Protein AF-A0A803L7Z3-F1 (afdb_monomer_lite)

pLDDT: mean 76.23, std 10.17, range [39.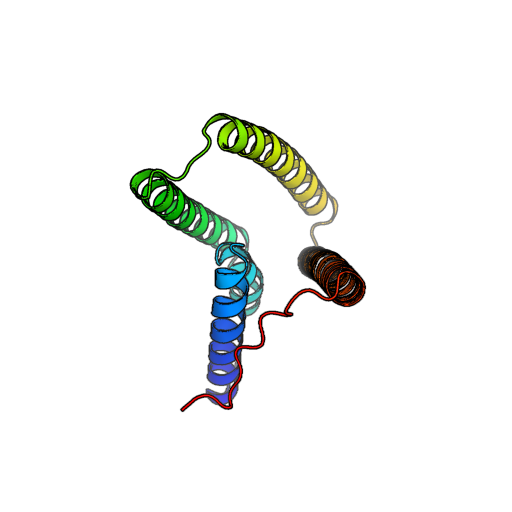69, 94.31]

Structure (mmCIF, N/CA/C/O backbone):
data_AF-A0A803L7Z3-F1
#
_entry.id   AF-A0A803L7Z3-F1
#
loop_
_atom_site.group_PDB
_atom_site.id
_atom_site.type_symbol
_atom_site.label_atom_id
_atom_site.label_alt_id
_atom_site.label_comp_id
_atom_site.label_asym_id
_atom_site.label_entity_id
_atom_site.label_seq_id
_atom_site.pdbx_PDB_ins_code
_atom_site.Cartn_x
_atom_site.Cartn_y
_atom_site.Cartn_z
_atom_site.occupancy
_atom_site.B_iso_or_equiv
_atom_site.auth_seq_id
_atom_site.auth_comp_id
_atom_site.auth_asym_id
_atom_site.auth_atom_id
_atom_site.pdbx_PDB_model_num
ATOM 1 N N . MET A 1 1 ? -9.439 4.388 32.025 1.00 39.69 1 MET A N 1
ATOM 2 C CA . MET A 1 1 ? -8.019 4.753 32.207 1.00 39.69 1 MET A CA 1
ATOM 3 C C . MET A 1 1 ? -7.182 3.510 31.946 1.00 39.69 1 MET A C 1
ATOM 5 O O . MET A 1 1 ? -6.992 2.694 32.837 1.00 39.69 1 MET A O 1
ATOM 9 N N . THR A 1 2 ? -6.827 3.278 30.685 1.00 46.81 2 THR A N 1
ATOM 10 C CA . THR A 1 2 ? -6.178 2.048 30.215 1.00 46.81 2 THR A CA 1
ATOM 11 C C . THR A 1 2 ? -4.689 2.087 30.548 1.00 46.81 2 THR A C 1
ATOM 13 O O . THR A 1 2 ? -3.941 2.915 30.038 1.00 46.81 2 THR A O 1
ATOM 16 N N . ASN A 1 3 ? -4.275 1.198 31.449 1.00 50.94 3 ASN A N 1
ATOM 17 C CA . ASN A 1 3 ? -2.902 1.021 31.911 1.00 50.94 3 ASN A CA 1
ATOM 18 C C . ASN A 1 3 ? -2.087 0.291 30.822 1.00 50.94 3 ASN A C 1
ATOM 20 O O . ASN A 1 3 ? -1.797 -0.900 30.934 1.00 50.94 3 ASN A O 1
ATOM 24 N N . PHE A 1 4 ? -1.786 0.969 29.711 1.00 60.12 4 PHE A N 1
ATOM 25 C CA . PHE A 1 4 ? -0.888 0.421 28.697 1.00 60.12 4 PHE A CA 1
ATOM 26 C C . PHE A 1 4 ? 0.525 0.375 29.282 1.00 60.12 4 PHE A C 1
ATOM 28 O O . PHE A 1 4 ? 1.206 1.395 29.390 1.00 60.12 4 PHE A O 1
ATOM 35 N N . LYS A 1 5 ? 0.971 -0.818 29.688 1.00 70.06 5 LYS A N 1
ATOM 36 C CA . LYS A 1 5 ? 2.372 -1.056 30.053 1.00 70.06 5 LYS A CA 1
ATOM 37 C C . LYS A 1 5 ? 3.250 -0.585 28.894 1.00 70.06 5 LYS A C 1
ATOM 39 O O . LYS A 1 5 ? 3.053 -1.026 27.765 1.00 70.06 5 LYS A O 1
ATOM 44 N N . VAL A 1 6 ? 4.242 0.258 29.183 1.00 75.31 6 VAL A N 1
ATOM 45 C CA . VAL A 1 6 ? 5.208 0.800 28.203 1.00 75.31 6 VAL A CA 1
ATOM 46 C C . VAL A 1 6 ? 5.803 -0.308 27.324 1.00 75.31 6 VAL A C 1
ATOM 48 O O . VAL A 1 6 ? 5.982 -0.127 26.126 1.00 75.31 6 VAL A O 1
ATOM 51 N N . HIS A 1 7 ? 6.000 -1.497 27.901 1.00 73.62 7 HIS A N 1
ATOM 52 C CA . HIS A 1 7 ? 6.434 -2.701 27.196 1.00 73.62 7 HIS A CA 1
ATOM 53 C C . HIS A 1 7 ? 5.519 -3.096 26.026 1.00 73.62 7 HIS A C 1
ATOM 55 O O . HIS A 1 7 ? 6.009 -3.455 24.965 1.00 73.62 7 HIS A O 1
ATOM 61 N N . GLN A 1 8 ? 4.196 -3.022 26.189 1.00 77.38 8 GLN A N 1
ATOM 62 C CA . GLN A 1 8 ? 3.239 -3.393 25.148 1.00 77.38 8 GLN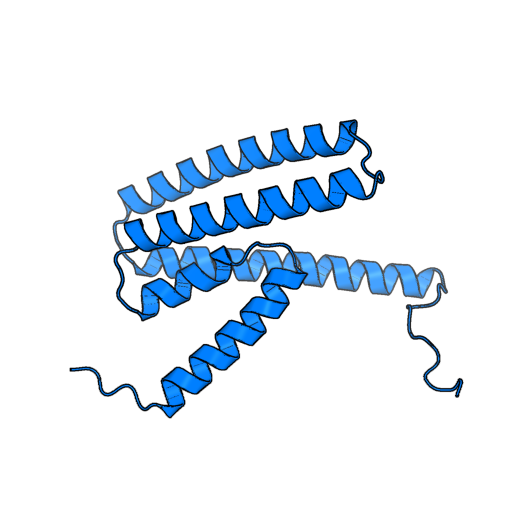 A CA 1
ATOM 63 C C . GLN A 1 8 ? 3.258 -2.372 24.005 1.00 77.38 8 GLN A C 1
ATOM 65 O O . GLN A 1 8 ? 3.321 -2.765 22.848 1.00 77.38 8 GLN A O 1
ATOM 70 N N . ILE A 1 9 ? 3.314 -1.074 24.319 1.00 80.38 9 ILE A N 1
ATOM 71 C CA . ILE A 1 9 ? 3.425 -0.003 23.314 1.00 80.38 9 ILE A CA 1
ATOM 72 C C . ILE A 1 9 ? 4.727 -0.147 22.515 1.00 80.38 9 ILE A C 1
ATOM 74 O O . ILE A 1 9 ? 4.729 -0.018 21.293 1.00 80.38 9 ILE A O 1
ATOM 78 N N . LEU A 1 10 ? 5.830 -0.458 23.200 1.00 80.62 10 LEU A N 1
ATOM 79 C CA . LEU A 1 10 ? 7.132 -0.650 22.570 1.00 80.62 10 LEU A CA 1
ATOM 80 C C . LEU A 1 10 ? 7.137 -1.881 21.651 1.00 80.62 10 LEU A C 1
ATOM 82 O O . LEU A 1 10 ? 7.630 -1.802 20.530 1.00 80.62 10 LEU A O 1
ATOM 86 N N . LEU A 1 11 ? 6.513 -2.983 22.075 1.00 80.56 11 LEU A N 1
ATOM 87 C CA . LEU A 1 11 ? 6.377 -4.198 21.266 1.00 80.56 11 LEU A CA 1
ATOM 88 C C . LEU A 1 11 ? 5.506 -3.955 20.022 1.00 80.56 11 LEU A C 1
ATOM 90 O O . LEU A 1 11 ? 5.897 -4.337 18.919 1.00 80.56 11 LEU A O 1
ATOM 94 N N . TYR A 1 12 ? 4.383 -3.245 20.172 1.00 78.19 12 TYR A N 1
ATOM 95 C CA . TYR A 1 12 ? 3.524 -2.850 19.050 1.00 78.19 12 TYR A CA 1
ATOM 96 C C . TYR A 1 12 ? 4.228 -1.898 18.079 1.00 78.19 12 TYR A C 1
ATOM 98 O O . TYR A 1 12 ? 4.120 -2.081 16.870 1.00 78.19 12 TYR A O 1
ATOM 106 N N . SER A 1 13 ? 4.992 -0.927 18.583 1.00 80.50 13 SER A N 1
ATOM 107 C CA . SER A 1 13 ? 5.767 -0.003 17.748 1.00 80.50 13 SER A CA 1
ATOM 108 C C . SER A 1 13 ? 6.818 -0.744 16.921 1.00 80.50 13 SER A C 1
ATOM 110 O O . SER A 1 13 ? 6.867 -0.589 15.703 1.00 80.50 13 SER A O 1
ATOM 112 N N . MET A 1 14 ? 7.598 -1.633 17.544 1.00 82.44 14 MET A N 1
ATOM 113 C CA . MET A 1 14 ? 8.604 -2.431 16.832 1.00 82.44 14 MET A CA 1
ATOM 114 C C . MET A 1 14 ? 7.963 -3.363 15.798 1.00 82.44 14 MET A C 1
ATOM 116 O O . MET A 1 14 ? 8.451 -3.463 14.673 1.00 82.44 14 MET A O 1
ATOM 120 N N . CYS A 1 15 ? 6.838 -3.997 16.138 1.00 77.69 15 CYS A N 1
ATOM 121 C CA . CYS A 1 15 ? 6.091 -4.832 15.200 1.00 77.69 15 CYS A CA 1
ATOM 122 C C . CYS A 1 15 ? 5.533 -4.004 14.027 1.00 77.69 15 CYS A C 1
ATOM 124 O O . CYS A 1 15 ? 5.664 -4.407 12.873 1.00 77.69 15 CYS A O 1
ATOM 126 N N . GLY A 1 16 ? 5.004 -2.809 14.303 1.00 76.69 16 GLY A N 1
ATOM 127 C CA . GLY A 1 16 ? 4.522 -1.861 13.300 1.00 76.69 16 GLY A CA 1
ATOM 128 C C . GLY A 1 16 ? 5.628 -1.330 12.386 1.00 76.69 16 GLY A C 1
ATOM 129 O O . GLY A 1 16 ? 5.400 -1.188 11.188 1.00 76.69 16 GLY A O 1
ATOM 130 N N . VAL A 1 17 ? 6.838 -1.100 12.907 1.00 79.44 17 VAL A N 1
ATOM 131 C CA . VAL A 1 17 ? 8.013 -0.697 12.113 1.00 79.44 17 VAL A CA 1
ATOM 132 C C . VAL A 1 17 ? 8.472 -1.830 11.199 1.00 79.44 17 VAL A C 1
ATOM 134 O O . VAL A 1 17 ? 8.723 -1.588 10.020 1.00 79.44 17 VAL A O 1
ATOM 137 N N . ILE A 1 18 ? 8.536 -3.067 11.701 1.00 80.19 18 ILE A N 1
ATOM 138 C CA . ILE A 1 18 ? 8.912 -4.236 10.890 1.00 80.19 18 ILE A CA 1
ATOM 139 C C . ILE A 1 18 ? 7.858 -4.484 9.808 1.00 80.19 18 ILE A C 1
ATOM 141 O O . ILE A 1 18 ? 8.201 -4.606 8.632 1.00 80.19 18 ILE A O 1
ATOM 145 N N . ALA A 1 19 ? 6.574 -4.477 10.174 1.00 74.75 19 ALA A N 1
ATOM 146 C CA . ALA A 1 19 ? 5.477 -4.550 9.214 1.00 74.75 19 ALA A CA 1
ATOM 147 C C . ALA A 1 19 ? 5.546 -3.391 8.203 1.00 74.75 19 ALA A C 1
ATOM 149 O O . ALA A 1 19 ? 5.322 -3.613 7.018 1.00 74.75 19 ALA A O 1
ATOM 150 N N . GLY A 1 20 ? 5.930 -2.192 8.658 1.00 73.56 20 GLY A N 1
ATOM 151 C CA . GLY A 1 20 ? 6.206 -0.972 7.885 1.00 73.56 20 GLY A CA 1
ATOM 152 C C . GLY A 1 20 ? 7.248 -1.160 6.813 1.00 73.56 20 GLY A C 1
ATOM 153 O O . GLY A 1 20 ? 6.981 -0.901 5.641 1.00 73.56 20 GLY A O 1
ATOM 154 N N . MET A 1 21 ? 8.417 -1.647 7.211 1.00 76.75 21 MET A N 1
ATOM 155 C CA . MET A 1 21 ? 9.496 -1.961 6.288 1.00 76.75 21 MET A CA 1
ATOM 156 C C . MET A 1 21 ? 9.057 -3.005 5.269 1.00 76.75 21 MET A C 1
ATOM 158 O O . MET A 1 21 ? 9.250 -2.795 4.076 1.00 76.75 21 MET A O 1
ATOM 162 N N . VAL A 1 22 ? 8.422 -4.095 5.709 1.00 75.81 22 VAL A N 1
ATOM 163 C CA . VAL A 1 22 ? 7.978 -5.163 4.803 1.00 75.81 22 VAL A CA 1
ATOM 164 C C . VAL A 1 22 ? 6.903 -4.650 3.838 1.00 75.81 22 VAL A C 1
ATOM 166 O O . VAL A 1 22 ? 7.026 -4.832 2.632 1.00 75.81 22 VAL A O 1
ATOM 169 N N . GLY A 1 23 ? 5.887 -3.938 4.328 1.00 70.00 23 GLY A N 1
ATOM 170 C CA . GLY A 1 23 ? 4.829 -3.349 3.501 1.00 70.00 23 GLY A CA 1
ATOM 171 C C . GLY A 1 23 ? 5.332 -2.253 2.555 1.00 70.00 23 GLY A C 1
ATOM 172 O O . GLY A 1 23 ? 4.833 -2.127 1.436 1.00 70.00 23 GLY A O 1
ATOM 173 N N . GLY A 1 24 ? 6.344 -1.490 2.975 1.00 68.38 24 GLY A N 1
ATOM 174 C CA . GLY A 1 24 ? 7.031 -0.491 2.157 1.00 68.38 24 GLY A CA 1
ATOM 175 C C . GLY A 1 24 ? 7.870 -1.119 1.044 1.00 68.38 24 GLY A C 1
ATOM 176 O O . GLY A 1 24 ? 7.792 -0.665 -0.095 1.00 68.38 24 GLY A O 1
ATOM 177 N N . LEU A 1 25 ? 8.596 -2.203 1.337 1.00 69.25 25 LEU A N 1
ATOM 178 C CA . LEU A 1 25 ? 9.328 -2.993 0.337 1.00 69.25 25 LEU A CA 1
ATOM 179 C C . LEU A 1 25 ? 8.387 -3.629 -0.692 1.00 69.25 25 LEU A C 1
ATOM 181 O O . LEU A 1 25 ? 8.715 -3.683 -1.874 1.00 69.25 25 LEU A O 1
ATOM 185 N N . LEU A 1 26 ? 7.199 -4.057 -0.257 1.00 67.81 26 LEU A N 1
ATOM 186 C CA . LEU A 1 26 ? 6.141 -4.561 -1.138 1.00 67.81 26 LEU A CA 1
ATOM 187 C C . LEU A 1 26 ? 5.460 -3.452 -1.965 1.00 67.81 26 LEU A C 1
ATOM 189 O O . LEU A 1 26 ? 4.617 -3.755 -2.805 1.00 67.81 26 LEU A O 1
ATOM 193 N N . GLY A 1 27 ? 5.798 -2.177 -1.740 1.00 63.03 27 GLY A N 1
ATOM 194 C CA . GLY A 1 27 ? 5.254 -1.046 -2.494 1.00 63.03 27 GLY A CA 1
ATOM 195 C C . GLY A 1 27 ? 3.784 -0.743 -2.196 1.00 63.03 27 GLY A C 1
ATOM 196 O O . GLY A 1 27 ? 3.145 -0.026 -2.961 1.00 63.03 27 GLY A O 1
ATOM 197 N N . LEU A 1 28 ? 3.232 -1.262 -1.093 1.00 66.81 28 LEU A N 1
ATOM 198 C CA . LEU A 1 28 ? 1.808 -1.120 -0.772 1.00 66.81 28 LEU A CA 1
ATOM 199 C C . LEU A 1 28 ? 1.434 0.296 -0.307 1.00 66.81 28 LEU A C 1
ATOM 201 O O . LEU A 1 28 ? 0.253 0.624 -0.296 1.00 66.81 28 LEU A O 1
ATOM 205 N N . GLY A 1 29 ? 2.420 1.129 0.062 1.00 61.41 29 GLY A N 1
ATOM 206 C CA . GLY A 1 29 ? 2.213 2.433 0.699 1.00 61.41 29 GLY A CA 1
ATOM 207 C C . GLY A 1 29 ? 1.642 2.249 2.110 1.00 61.41 29 GLY A C 1
ATOM 208 O O . GLY A 1 29 ? 0.657 1.548 2.302 1.00 61.41 29 GLY A O 1
ATOM 209 N N . GLY A 1 30 ? 2.252 2.847 3.137 1.00 60.03 30 GLY A N 1
ATOM 210 C CA . GLY A 1 30 ? 2.022 2.525 4.563 1.00 60.03 30 GLY A CA 1
ATOM 211 C C . GLY A 1 30 ? 0.580 2.597 5.118 1.00 60.03 30 GLY A C 1
ATOM 212 O O . GLY A 1 30 ? 0.370 2.331 6.301 1.00 60.03 30 GLY A O 1
ATOM 213 N N . GLY A 1 31 ? -0.430 2.908 4.300 1.00 65.00 31 GLY A N 1
ATOM 214 C CA . GLY A 1 31 ? -1.848 2.906 4.660 1.00 65.00 31 GLY A CA 1
ATOM 215 C C . GLY A 1 31 ? -2.384 1.550 5.132 1.00 65.00 31 GLY A C 1
ATOM 216 O O . GLY A 1 31 ? -3.256 1.523 5.999 1.00 65.00 31 GLY A O 1
ATOM 217 N N . PHE A 1 32 ? -1.820 0.436 4.653 1.00 65.00 32 PHE A N 1
ATOM 218 C CA . PHE A 1 32 ? -2.184 -0.906 5.124 1.00 65.00 32 PHE A CA 1
ATOM 219 C C . PHE A 1 32 ? -1.905 -1.109 6.631 1.00 65.00 32 PHE A C 1
ATOM 221 O O . PHE A 1 32 ? -2.644 -1.816 7.310 1.00 65.00 32 PHE A O 1
ATOM 228 N N . ILE A 1 33 ? -0.889 -0.435 7.178 1.00 70.25 33 ILE A N 1
ATOM 229 C CA . ILE A 1 33 ? -0.471 -0.567 8.587 1.00 70.25 33 ILE A CA 1
ATOM 230 C C . ILE A 1 33 ? -1.136 0.487 9.463 1.00 70.25 33 ILE A C 1
ATOM 232 O O . ILE A 1 33 ? -1.508 0.211 10.600 1.00 70.25 33 ILE A O 1
ATOM 236 N N . MET A 1 34 ? -1.347 1.685 8.918 1.00 68.94 34 MET A N 1
ATOM 237 C CA . MET A 1 34 ? -2.053 2.757 9.621 1.00 68.94 34 MET A CA 1
ATOM 238 C C . MET A 1 34 ? -3.508 2.379 9.939 1.00 68.94 34 MET A C 1
ATOM 240 O O . MET A 1 34 ? -4.035 2.814 10.958 1.00 68.94 34 MET A O 1
ATOM 244 N N . GLY A 1 35 ? -4.149 1.539 9.117 1.00 70.44 35 GLY A N 1
ATOM 245 C CA . GLY A 1 35 ? -5.513 1.042 9.344 1.00 70.44 35 GLY A CA 1
ATOM 246 C C . GLY A 1 35 ? -5.724 0.366 10.711 1.00 70.44 35 GLY A C 1
ATOM 247 O O . GLY A 1 35 ? -6.497 0.889 11.518 1.00 70.44 35 GLY A O 1
ATOM 248 N N . PRO A 1 36 ? -5.063 -0.772 11.002 1.00 68.06 36 PRO 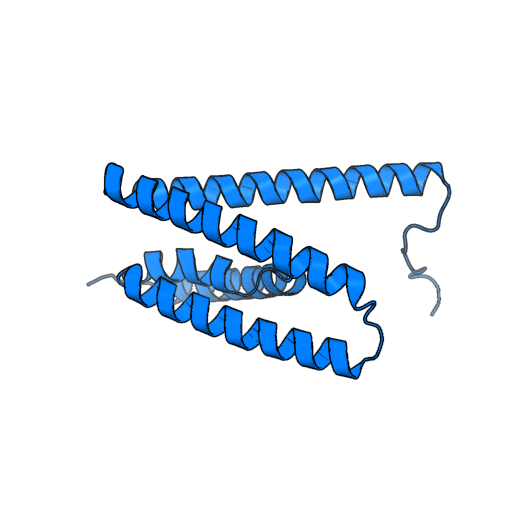A N 1
ATOM 249 C CA . PRO A 1 36 ? -5.178 -1.442 12.298 1.00 68.06 36 PRO A CA 1
ATOM 250 C C . PRO A 1 36 ? -4.637 -0.584 13.450 1.00 68.06 36 PRO A C 1
ATOM 252 O O . PRO A 1 36 ? -5.272 -0.530 14.501 1.00 68.06 36 PRO A O 1
ATOM 255 N N . LEU A 1 37 ? -3.547 0.164 13.233 1.00 70.19 37 LEU A N 1
ATOM 256 C CA . LEU A 1 37 ? -2.946 1.024 14.258 1.00 70.19 37 LEU A CA 1
ATOM 257 C C . LEU A 1 37 ? -3.927 2.098 14.764 1.00 70.19 37 LEU A C 1
ATOM 259 O O . LEU A 1 37 ? -4.047 2.328 15.966 1.00 70.19 37 LEU A O 1
ATOM 263 N N . PHE A 1 38 ? -4.671 2.742 13.859 1.00 67.88 38 PHE A N 1
ATOM 264 C CA . PHE A 1 38 ? -5.668 3.746 14.240 1.00 67.88 38 PHE A CA 1
ATOM 265 C C . PHE A 1 38 ? -6.905 3.149 14.922 1.00 67.88 38 PHE A C 1
ATOM 267 O O . PHE A 1 38 ? -7.482 3.797 15.799 1.00 67.88 38 PHE A O 1
ATOM 274 N N . LEU A 1 39 ? -7.287 1.921 14.555 1.00 65.31 39 LEU A N 1
ATOM 275 C CA . LEU A 1 39 ? -8.345 1.159 15.226 1.00 65.31 39 LEU A CA 1
ATOM 276 C C . LEU A 1 39 ? -7.956 0.803 16.669 1.00 65.31 39 LEU A C 1
ATOM 278 O O . LEU A 1 39 ? -8.787 0.931 17.565 1.00 65.31 39 LEU A O 1
ATOM 282 N N . GLU A 1 40 ? -6.698 0.427 16.912 1.00 66.12 40 GLU A N 1
ATOM 283 C CA . GLU A 1 40 ? -6.185 0.144 18.261 1.00 66.12 40 GLU A CA 1
ATOM 284 C C . GLU A 1 40 ? -6.038 1.404 19.126 1.00 66.12 40 GLU A C 1
ATOM 286 O O . GLU A 1 40 ? -6.262 1.356 20.336 1.00 66.12 40 GLU A O 1
ATOM 291 N N . LEU A 1 41 ? -5.726 2.549 18.513 1.00 65.81 41 LEU A N 1
ATOM 292 C CA . LEU A 1 41 ? -5.660 3.851 19.189 1.00 65.81 41 LEU A CA 1
ATOM 293 C C . LEU A 1 41 ? -7.047 4.453 19.498 1.00 65.81 41 LEU A C 1
ATOM 295 O O . LEU A 1 41 ? -7.126 5.504 20.134 1.00 65.81 41 LEU A O 1
ATOM 299 N N . GLY A 1 42 ? -8.140 3.812 19.065 1.00 64.56 42 GLY A N 1
ATOM 300 C CA . GLY A 1 42 ? -9.511 4.272 19.311 1.00 64.56 42 GLY A CA 1
ATOM 301 C C . GLY A 1 42 ? -9.899 5.540 18.541 1.00 64.56 42 GLY A C 1
ATOM 302 O O . GLY A 1 42 ? -10.866 6.211 18.905 1.00 64.56 42 GLY A O 1
ATOM 303 N N . ILE A 1 43 ? -9.153 5.889 17.488 1.00 67.69 43 ILE A N 1
ATOM 304 C CA . ILE A 1 43 ? -9.409 7.076 16.665 1.00 67.69 43 ILE A CA 1
ATOM 305 C C . ILE A 1 43 ? -10.576 6.786 15.709 1.00 67.69 43 ILE A C 1
ATOM 307 O O . ILE A 1 43 ? -10.639 5.694 15.138 1.00 67.69 43 ILE A O 1
ATOM 311 N N . PRO A 1 44 ? -11.506 7.739 15.485 1.00 70.19 44 PRO A N 1
ATOM 312 C CA . PRO A 1 44 ? -12.600 7.529 14.548 1.00 70.19 44 PRO A CA 1
ATOM 313 C C . PRO A 1 44 ? -12.064 7.146 13.154 1.00 70.19 44 PRO A C 1
ATOM 315 O O . PRO A 1 44 ? -11.204 7.841 12.605 1.00 70.19 44 PRO A O 1
ATOM 318 N N . PRO A 1 45 ? -12.584 6.072 12.529 1.00 66.25 45 PRO A N 1
ATOM 319 C CA . PRO A 1 45 ? -12.025 5.514 11.292 1.00 66.25 45 PRO A CA 1
ATOM 320 C C . PRO A 1 45 ? -12.061 6.501 10.117 1.00 66.25 45 PRO A C 1
ATOM 322 O O . PRO A 1 45 ? -11.277 6.388 9.177 1.00 66.25 45 PRO A O 1
ATOM 325 N N . GLN A 1 46 ? -12.941 7.501 10.183 1.00 69.19 46 GLN A N 1
ATOM 326 C CA . GLN A 1 46 ? -13.111 8.507 9.143 1.00 69.19 46 GLN A CA 1
ATOM 327 C C . GLN A 1 46 ? -11.906 9.453 9.023 1.00 69.19 46 GLN A C 1
ATOM 329 O O . GLN A 1 46 ? -11.484 9.752 7.908 1.00 69.19 46 GLN A O 1
ATOM 334 N N . VAL A 1 47 ? -11.306 9.878 10.143 1.00 77.19 47 VAL A N 1
ATOM 335 C CA . VAL A 1 47 ? -10.108 10.743 10.106 1.00 77.19 47 VAL A CA 1
ATOM 336 C C . VAL A 1 47 ? -8.847 9.930 9.823 1.00 77.19 47 VAL A C 1
ATOM 338 O O . VAL A 1 47 ? -7.980 10.370 9.073 1.00 77.19 47 VAL A O 1
ATOM 341 N N . ALA A 1 48 ? -8.782 8.707 10.353 1.00 75.50 48 ALA A N 1
ATOM 342 C CA . ALA A 1 48 ? -7.693 7.769 10.103 1.00 75.50 48 ALA A CA 1
ATOM 343 C C . ALA A 1 48 ? -7.557 7.437 8.608 1.00 75.50 48 ALA A C 1
ATOM 345 O O . ALA A 1 48 ? -6.458 7.477 8.054 1.00 75.50 48 ALA A O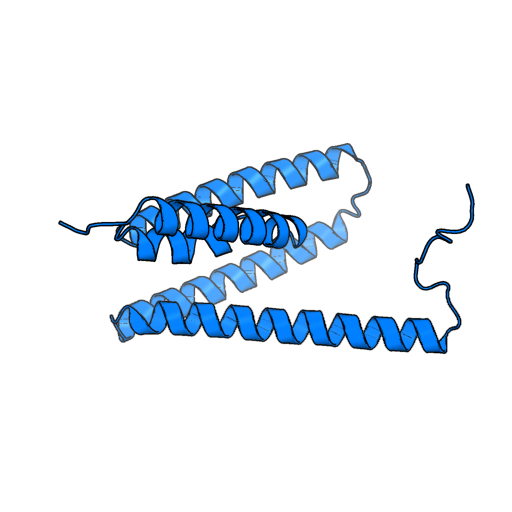 1
ATOM 346 N N . SER A 1 49 ? -8.688 7.170 7.947 1.00 75.19 49 SER A N 1
ATOM 347 C CA . SER A 1 49 ? -8.742 6.887 6.512 1.00 75.19 49 SER A CA 1
ATOM 348 C C . SER A 1 49 ? -8.337 8.090 5.656 1.00 75.19 49 SER A C 1
ATOM 350 O O . SER A 1 49 ? -7.631 7.916 4.663 1.00 75.19 49 SER A O 1
ATOM 352 N N . ALA A 1 50 ? -8.730 9.310 6.037 1.00 81.12 50 ALA A N 1
ATOM 353 C CA . ALA A 1 50 ? -8.326 10.515 5.313 1.00 81.12 50 ALA A CA 1
ATOM 354 C C . ALA A 1 50 ? -6.802 10.722 5.375 1.00 81.12 50 ALA A C 1
ATOM 356 O O . ALA A 1 50 ? -6.156 10.914 4.342 1.00 81.12 50 ALA A O 1
ATOM 357 N N . THR A 1 51 ? -6.217 10.600 6.570 1.00 84.38 51 THR A N 1
ATOM 358 C CA . THR A 1 51 ? -4.772 10.768 6.790 1.00 84.38 51 THR A CA 1
ATOM 359 C C . THR A 1 51 ? -3.946 9.718 6.046 1.00 84.38 51 THR A C 1
ATOM 361 O O . THR A 1 51 ? -2.953 10.059 5.400 1.00 84.38 51 THR A O 1
ATOM 364 N N . SER A 1 52 ? -4.350 8.443 6.092 1.00 82.06 52 SER A N 1
ATOM 365 C CA . SER A 1 52 ? -3.625 7.366 5.406 1.00 82.06 52 SER A CA 1
ATOM 366 C C . SER A 1 52 ? -3.667 7.519 3.885 1.00 82.06 52 SER A C 1
ATOM 368 O O . SER A 1 52 ? -2.642 7.344 3.225 1.00 82.06 52 SER A O 1
ATOM 370 N N . THR A 1 53 ? -4.816 7.921 3.336 1.00 82.06 53 THR A N 1
ATOM 371 C CA . THR A 1 53 ? -4.973 8.168 1.895 1.00 82.06 53 THR A CA 1
ATOM 372 C C . THR A 1 53 ? -4.115 9.349 1.444 1.00 82.06 53 THR A C 1
ATOM 374 O O . THR A 1 53 ? -3.426 9.258 0.429 1.00 82.06 53 THR A O 1
ATOM 377 N N . PHE A 1 54 ? -4.079 10.434 2.223 1.00 85.06 54 PHE A N 1
ATOM 378 C CA . PHE A 1 54 ? -3.227 11.587 1.924 1.00 85.06 54 PHE A CA 1
ATOM 379 C C . PHE A 1 54 ? -1.738 11.215 1.916 1.00 85.06 54 PHE A C 1
ATOM 381 O O . PHE A 1 54 ? -1.018 11.531 0.968 1.00 85.06 54 PHE A O 1
ATOM 388 N N . SER A 1 55 ? -1.286 10.477 2.935 1.00 84.25 55 SER A N 1
ATOM 389 C CA . SER A 1 55 ? 0.098 9.998 3.015 1.00 84.25 55 SER A CA 1
ATOM 390 C C . SER A 1 55 ? 0.458 9.072 1.842 1.00 84.25 55 SER A C 1
ATOM 392 O O . SER A 1 55 ? 1.533 9.203 1.253 1.00 84.25 55 SER A O 1
ATOM 394 N N . MET A 1 56 ? -0.464 8.191 1.440 1.00 82.94 56 MET A N 1
ATOM 395 C CA . MET A 1 56 ? -0.284 7.295 0.296 1.00 82.94 56 MET A CA 1
ATOM 396 C C . MET A 1 56 ? -0.172 8.059 -1.033 1.00 82.94 56 MET A C 1
ATOM 398 O O . MET A 1 56 ? 0.712 7.746 -1.832 1.00 82.94 56 MET A O 1
ATOM 402 N N . ILE A 1 57 ? -1.007 9.079 -1.263 1.00 86.44 57 ILE A N 1
ATOM 403 C CA . ILE A 1 57 ? -0.942 9.921 -2.473 1.00 86.44 57 ILE A CA 1
ATOM 404 C C . ILE A 1 57 ? 0.392 10.668 -2.539 1.00 86.44 57 ILE A C 1
ATOM 406 O O . ILE A 1 57 ? 1.036 10.698 -3.593 1.00 86.44 57 ILE A O 1
ATOM 410 N N . PHE A 1 58 ? 0.829 11.235 -1.412 1.00 86.75 58 PHE A N 1
ATOM 411 C CA . PHE A 1 58 ? 2.094 11.959 -1.334 1.00 86.75 58 PHE A CA 1
ATOM 412 C C . PHE A 1 58 ? 3.286 11.048 -1.657 1.00 86.75 58 PHE A C 1
ATOM 414 O O . PHE A 1 58 ? 4.084 11.359 -2.544 1.00 86.75 58 PHE A O 1
ATOM 421 N N . SER A 1 59 ? 3.365 9.881 -1.008 1.00 83.94 59 SER A N 1
ATOM 422 C CA . SER A 1 59 ? 4.443 8.918 -1.255 1.00 83.94 59 SER A CA 1
ATOM 423 C C . SER A 1 59 ? 4.429 8.395 -2.693 1.00 83.94 59 SER A C 1
ATOM 425 O O . SER A 1 59 ? 5.486 8.294 -3.312 1.00 83.94 59 SER A O 1
ATOM 427 N N . SER A 1 60 ? 3.248 8.105 -3.248 1.00 84.69 60 SER A N 1
ATOM 428 C CA . SER A 1 60 ? 3.116 7.607 -4.625 1.00 84.69 60 SER A CA 1
ATOM 429 C C . SER A 1 60 ? 3.575 8.645 -5.649 1.00 84.69 60 SER A C 1
ATOM 431 O O . SER A 1 60 ? 4.286 8.310 -6.594 1.00 84.69 60 SER A O 1
ATOM 433 N N . SER A 1 61 ? 3.232 9.919 -5.437 1.00 88.31 61 SER A N 1
ATOM 434 C CA . SER A 1 61 ? 3.667 11.024 -6.302 1.00 88.31 61 SER A CA 1
ATOM 435 C C . SER A 1 61 ? 5.192 11.148 -6.314 1.00 88.31 61 SER A C 1
ATOM 437 O O . SER A 1 61 ? 5.800 11.273 -7.378 1.00 88.31 61 SER A O 1
ATOM 439 N N . MET A 1 62 ? 5.822 11.037 -5.141 1.00 86.81 62 MET A N 1
ATOM 440 C CA . MET A 1 62 ? 7.278 11.060 -5.017 1.00 86.81 62 MET A CA 1
ATOM 441 C C . MET A 1 62 ? 7.937 9.881 -5.748 1.00 86.81 62 MET A C 1
ATOM 443 O O . MET A 1 62 ? 8.915 10.083 -6.470 1.00 86.81 62 MET A O 1
ATOM 447 N N . SER A 1 63 ? 7.367 8.674 -5.650 1.00 84.31 63 SER A N 1
ATOM 448 C CA . SER A 1 63 ? 7.840 7.509 -6.407 1.00 84.31 63 SER A CA 1
ATOM 449 C C . SER A 1 63 ? 7.732 7.721 -7.919 1.00 84.31 63 SER A C 1
ATOM 451 O O . SER A 1 63 ? 8.694 7.451 -8.634 1.00 84.31 63 SER A O 1
ATOM 453 N N . VAL A 1 64 ? 6.611 8.254 -8.422 1.00 83.44 64 VAL A N 1
ATOM 454 C CA . VAL A 1 64 ? 6.439 8.548 -9.859 1.00 83.44 64 VAL A CA 1
ATOM 455 C C . VAL A 1 64 ? 7.511 9.520 -10.352 1.00 83.44 64 VAL A C 1
ATOM 457 O O . VAL A 1 64 ? 8.121 9.274 -11.391 1.00 83.44 64 VAL A O 1
ATOM 460 N N . ILE A 1 65 ? 7.795 10.582 -9.592 1.00 86.19 65 ILE A N 1
ATOM 461 C CA . ILE A 1 65 ? 8.844 11.557 -9.929 1.00 86.19 65 ILE A CA 1
ATOM 462 C C . ILE A 1 65 ? 10.220 10.880 -9.981 1.00 86.19 65 ILE A C 1
ATOM 464 O O . ILE A 1 65 ? 10.959 11.059 -10.949 1.00 86.19 65 ILE A O 1
ATOM 468 N N . GLN A 1 66 ? 10.556 10.067 -8.979 1.00 84.75 66 GLN A N 1
ATOM 469 C CA . GLN A 1 66 ? 11.830 9.344 -8.928 1.00 84.75 66 GLN A CA 1
ATOM 470 C C . GLN A 1 66 ? 12.006 8.415 -10.137 1.00 84.75 66 GLN A C 1
ATOM 472 O O . GLN A 1 66 ? 13.055 8.408 -10.786 1.00 84.75 66 GLN A O 1
ATOM 477 N N . TYR A 1 67 ? 10.965 7.658 -10.471 1.00 79.44 67 TYR A N 1
ATOM 478 C CA . TYR A 1 67 ? 10.967 6.756 -11.615 1.00 79.44 67 TYR A CA 1
ATOM 479 C C . TYR A 1 67 ? 11.027 7.490 -12.962 1.00 79.44 67 TYR A C 1
ATOM 481 O O . TYR A 1 67 ? 11.669 7.008 -13.899 1.00 79.44 67 TYR A O 1
ATOM 489 N N . TYR A 1 68 ? 10.401 8.664 -13.052 1.00 81.25 68 TYR A N 1
ATOM 490 C CA . TYR A 1 68 ? 10.462 9.524 -14.229 1.00 81.25 68 TYR A CA 1
ATOM 491 C C . TYR A 1 68 ? 11.885 10.054 -14.467 1.00 81.25 68 TYR A C 1
ATOM 493 O O . TYR A 1 68 ? 12.392 9.997 -15.590 1.00 81.25 68 TYR A O 1
ATOM 501 N N . ILE A 1 69 ? 12.569 10.491 -13.404 1.00 83.25 69 ILE A N 1
ATOM 502 C CA . ILE A 1 69 ? 13.959 10.976 -13.464 1.00 83.25 69 ILE A CA 1
ATOM 503 C C . ILE A 1 69 ? 14.921 9.867 -13.918 1.00 83.25 69 ILE A C 1
ATOM 505 O O . ILE A 1 69 ? 15.853 10.134 -14.676 1.00 83.25 69 ILE A O 1
ATOM 509 N N . LEU A 1 70 ? 14.667 8.613 -13.531 1.00 83.12 70 LEU A N 1
ATOM 510 C CA . LEU A 1 70 ? 15.502 7.465 -13.900 1.00 83.12 70 LEU A CA 1
ATOM 511 C C . LEU A 1 70 ? 15.393 7.071 -15.395 1.00 83.12 70 LEU A C 1
ATOM 513 O O . LEU A 1 70 ? 16.066 6.138 -15.829 1.00 83.12 70 LEU A O 1
ATOM 517 N N . LYS A 1 71 ? 14.561 7.768 -16.195 1.00 68.94 71 LYS A N 1
ATOM 518 C CA . LYS A 1 71 ? 14.364 7.596 -17.656 1.00 68.94 71 LYS A CA 1
ATOM 519 C C . LYS A 1 71 ? 14.084 6.158 -18.128 1.00 68.94 71 LYS A C 1
ATOM 521 O O . LYS A 1 71 ? 14.226 5.847 -19.308 1.00 68.94 71 LYS A O 1
ATOM 526 N N . ARG A 1 72 ? 13.626 5.279 -17.235 1.00 65.94 72 ARG A N 1
ATOM 527 C CA . ARG A 1 72 ? 13.382 3.852 -17.510 1.00 65.94 72 ARG A CA 1
ATOM 528 C C . ARG A 1 72 ? 11.894 3.510 -17.606 1.00 65.94 72 ARG A C 1
ATOM 530 O O . ARG A 1 72 ? 11.481 2.425 -17.212 1.00 65.94 72 ARG A O 1
ATOM 537 N N . PHE A 1 73 ? 11.083 4.446 -18.099 1.00 63.75 73 PHE A N 1
ATOM 538 C CA . PHE A 1 73 ? 9.627 4.316 -18.117 1.00 63.75 73 PHE A CA 1
ATOM 539 C C . PHE A 1 73 ? 9.091 4.069 -19.532 1.00 63.75 73 PHE A C 1
ATOM 541 O O . PHE A 1 73 ? 9.040 5.000 -20.338 1.00 63.75 73 PHE A O 1
ATOM 548 N N . PRO A 1 74 ? 8.637 2.845 -19.858 1.00 67.75 74 PRO A N 1
ATOM 549 C CA . PRO A 1 74 ? 7.812 2.642 -21.033 1.00 67.75 74 PRO A CA 1
ATOM 550 C C . PRO A 1 74 ? 6.415 3.223 -20.749 1.00 67.75 74 PRO A C 1
ATOM 552 O O . PRO A 1 74 ? 5.536 2.571 -20.186 1.00 67.75 74 PRO A O 1
ATOM 555 N N . VAL A 1 75 ? 6.221 4.479 -21.158 1.00 74.50 75 VAL A N 1
ATOM 556 C CA . VAL A 1 75 ? 4.984 5.277 -21.038 1.00 74.50 75 VAL A CA 1
ATOM 557 C C . VAL A 1 75 ? 3.675 4.514 -21.352 1.00 74.50 75 VAL A C 1
ATOM 559 O O . VAL A 1 75 ? 2.711 4.689 -20.599 1.00 74.50 75 VAL A O 1
ATOM 562 N N . PRO A 1 76 ? 3.580 3.641 -22.381 1.00 79.56 76 PRO A N 1
ATOM 563 C CA . PRO A 1 76 ? 2.321 2.944 -22.671 1.00 79.56 76 PRO A CA 1
ATOM 564 C C . PRO A 1 76 ? 1.882 1.962 -21.574 1.00 79.56 76 PRO A C 1
ATOM 566 O O . PRO A 1 76 ? 0.692 1.855 -21.293 1.00 79.56 76 PRO A O 1
ATOM 569 N N . TYR A 1 77 ? 2.809 1.285 -20.891 1.00 81.81 77 TYR A N 1
ATOM 570 C CA . TYR A 1 77 ? 2.438 0.354 -19.816 1.00 81.81 77 TYR A CA 1
ATOM 571 C C . TYR A 1 77 ? 1.978 1.091 -18.557 1.00 81.81 77 TYR A C 1
ATOM 573 O O . TYR A 1 77 ? 1.045 0.654 -17.886 1.00 81.81 77 TYR A O 1
ATOM 581 N N . ALA A 1 78 ? 2.598 2.235 -18.262 1.00 82.69 78 ALA A N 1
ATOM 582 C CA . ALA A 1 78 ? 2.239 3.060 -17.116 1.00 82.69 78 ALA A CA 1
ATOM 583 C C . ALA A 1 78 ? 0.788 3.551 -17.199 1.00 82.69 78 ALA A C 1
ATOM 585 O O . ALA A 1 78 ? 0.032 3.434 -1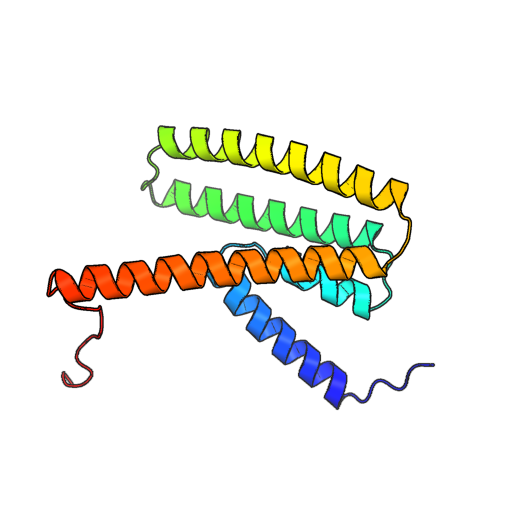6.238 1.00 82.69 78 ALA A O 1
ATOM 586 N N . THR A 1 79 ? 0.382 4.054 -18.366 1.00 83.06 79 THR A N 1
ATOM 587 C CA . THR A 1 79 ? -0.984 4.554 -18.586 1.00 83.06 79 THR A CA 1
ATOM 588 C C . THR A 1 79 ? -2.030 3.443 -18.484 1.00 83.06 79 THR A C 1
ATOM 590 O O . THR A 1 79 ? -3.066 3.645 -17.851 1.00 83.06 79 THR A O 1
ATOM 593 N N . TYR A 1 80 ? -1.736 2.249 -19.011 1.00 88.56 80 TYR A N 1
ATOM 594 C CA . TYR A 1 80 ? -2.605 1.081 -18.855 1.00 88.56 80 TYR A CA 1
ATOM 595 C C . TYR A 1 80 ? -2.795 0.699 -17.380 1.00 88.56 80 TYR A C 1
ATOM 597 O O . TYR A 1 80 ? -3.927 0.547 -16.920 1.00 88.56 80 TYR A O 1
ATOM 605 N N . PHE A 1 81 ? -1.706 0.618 -16.608 1.00 86.00 81 PHE A N 1
ATOM 606 C CA . PHE A 1 81 ? -1.780 0.315 -15.176 1.00 86.00 81 PHE A CA 1
ATOM 607 C C . PHE A 1 81 ? -2.557 1.372 -14.388 1.00 86.00 81 PHE A C 1
ATOM 609 O O . PHE A 1 81 ? -3.351 1.010 -13.524 1.00 86.00 81 PHE A O 1
ATOM 616 N N . VAL A 1 82 ? -2.382 2.659 -14.701 1.00 88.00 82 VAL A N 1
ATOM 617 C CA . VAL A 1 82 ? -3.133 3.749 -14.055 1.00 88.00 82 VAL A CA 1
ATOM 618 C C . VAL A 1 82 ? -4.632 3.623 -14.322 1.00 88.00 82 VAL A C 1
ATOM 620 O O . VAL A 1 82 ? -5.426 3.760 -13.390 1.00 88.00 82 VAL A O 1
ATOM 623 N N . LEU A 1 83 ? -5.036 3.326 -15.560 1.00 90.69 83 LEU A N 1
ATOM 624 C CA . LEU A 1 83 ? -6.447 3.131 -15.906 1.00 90.69 83 LEU A CA 1
ATOM 625 C C . LEU A 1 83 ? -7.049 1.939 -15.159 1.00 90.69 83 LEU A C 1
ATOM 627 O O . LEU A 1 83 ? -8.082 2.082 -14.503 1.00 90.69 83 LEU A O 1
ATOM 631 N N . VAL A 1 84 ? -6.382 0.784 -15.203 1.00 92.56 84 VAL A N 1
ATOM 632 C CA . VAL A 1 84 ? -6.849 -0.431 -14.519 1.00 92.56 84 VAL A CA 1
ATOM 633 C C . VAL A 1 84 ? -6.916 -0.218 -13.005 1.00 92.56 84 VAL A C 1
ATOM 635 O O . VAL A 1 84 ? -7.927 -0.554 -12.387 1.00 92.56 84 VAL A O 1
ATOM 638 N N . ALA A 1 85 ? -5.889 0.391 -12.406 1.00 87.50 85 ALA A N 1
ATOM 639 C CA . ALA A 1 85 ? -5.845 0.665 -10.972 1.00 87.50 85 ALA A CA 1
ATOM 640 C C . ALA A 1 85 ? -6.946 1.642 -10.539 1.00 87.50 85 ALA A C 1
ATOM 642 O O . ALA A 1 85 ? -7.578 1.432 -9.508 1.00 87.50 85 ALA A O 1
ATOM 643 N N . THR A 1 86 ? -7.221 2.674 -11.340 1.00 90.25 86 THR A N 1
ATOM 644 C CA . THR A 1 86 ? -8.265 3.665 -11.039 1.00 90.25 86 THR A CA 1
ATOM 645 C C . THR A 1 86 ? -9.656 3.036 -11.097 1.00 90.25 86 THR A C 1
ATOM 647 O O . THR A 1 86 ? -10.464 3.250 -10.193 1.00 90.25 86 THR A O 1
ATOM 650 N N . LEU A 1 87 ? -9.932 2.211 -12.115 1.00 94.31 87 LEU A N 1
ATOM 651 C CA . LEU A 1 87 ? -11.195 1.473 -12.219 1.00 94.31 87 LEU A CA 1
ATOM 652 C C . LEU A 1 87 ? -11.369 0.496 -11.049 1.00 94.31 87 LEU A C 1
ATOM 654 O O . LEU A 1 87 ? -12.423 0.481 -10.412 1.00 94.31 87 LEU A O 1
ATOM 658 N N . ALA A 1 88 ? -10.328 -0.271 -10.720 1.00 89.81 88 ALA A N 1
ATOM 659 C CA . ALA A 1 88 ? -10.349 -1.198 -9.593 1.00 89.81 88 ALA A CA 1
ATOM 660 C C . ALA A 1 88 ? -10.561 -0.474 -8.253 1.00 89.81 88 ALA A C 1
ATOM 662 O O . ALA A 1 88 ? -11.388 -0.907 -7.450 1.00 89.81 88 ALA A O 1
ATOM 663 N N . ALA A 1 89 ? -9.872 0.649 -8.026 1.00 87.19 89 ALA A N 1
ATOM 664 C CA . ALA A 1 89 ? -10.014 1.457 -6.817 1.00 87.19 89 ALA A CA 1
ATOM 665 C C . ALA A 1 89 ? -11.425 2.042 -6.692 1.00 87.19 89 ALA A C 1
ATOM 667 O O . ALA A 1 89 ? -12.029 1.962 -5.624 1.00 87.19 89 ALA A O 1
ATOM 668 N N . PHE A 1 90 ? -11.985 2.569 -7.783 1.00 92.25 90 PHE A N 1
ATOM 669 C CA . PHE A 1 90 ? -13.334 3.129 -7.782 1.00 92.25 90 PHE A CA 1
ATOM 670 C C . PHE A 1 90 ? -14.391 2.065 -7.453 1.00 92.25 90 PHE A C 1
ATOM 672 O O . PHE A 1 90 ? -15.220 2.265 -6.561 1.00 92.25 90 PHE A O 1
ATOM 679 N N . VAL A 1 91 ? -14.326 0.905 -8.118 1.00 92.50 91 VAL A N 1
ATOM 680 C CA . VAL A 1 91 ? -15.236 -0.221 -7.859 1.00 92.50 91 VAL A CA 1
ATOM 681 C C . VAL A 1 91 ? -15.060 -0.741 -6.432 1.00 92.50 91 VAL A C 1
ATOM 683 O O . VAL A 1 91 ? -16.046 -0.885 -5.707 1.00 92.50 91 VAL A O 1
ATOM 686 N N . GLY A 1 92 ? -13.819 -0.960 -5.993 1.00 86.25 92 GLY A N 1
ATOM 687 C CA . GLY A 1 92 ? -13.508 -1.442 -4.649 1.00 86.25 92 GLY A CA 1
ATOM 688 C C . GLY A 1 92 ? -14.021 -0.499 -3.563 1.00 86.25 92 GLY A C 1
ATOM 689 O O . GLY A 1 92 ? -14.726 -0.929 -2.651 1.00 86.25 92 GLY A O 1
ATOM 690 N N . GLN A 1 93 ? -13.761 0.801 -3.692 1.00 84.56 93 GLN A N 1
ATOM 691 C CA . GLN A 1 93 ? -14.209 1.801 -2.725 1.00 84.56 93 GLN A CA 1
ATOM 692 C C . GLN A 1 93 ? -15.737 1.905 -2.678 1.00 84.56 93 GLN A C 1
ATOM 694 O O . GLN A 1 93 ? -16.311 2.041 -1.592 1.00 84.56 93 GLN A O 1
ATOM 699 N N . HIS A 1 94 ? -16.419 1.784 -3.822 1.00 87.12 94 HIS A N 1
ATOM 700 C CA . HIS A 1 94 ? -17.879 1.795 -3.864 1.00 87.12 94 HIS A CA 1
ATOM 701 C C . HIS A 1 94 ? -18.486 0.558 -3.182 1.00 87.12 94 HIS A C 1
ATOM 703 O O . HIS A 1 94 ? -19.399 0.693 -2.360 1.00 87.12 94 HIS A O 1
ATOM 709 N N . VAL A 1 95 ? -17.935 -0.632 -3.446 1.00 85.06 95 VAL A N 1
ATOM 710 C CA . VAL A 1 95 ? -18.348 -1.895 -2.810 1.00 85.06 95 VAL A CA 1
ATOM 711 C C . VAL A 1 95 ? -18.103 -1.857 -1.302 1.00 85.06 95 VAL A C 1
ATOM 713 O O . VAL A 1 95 ? -19.020 -2.144 -0.531 1.00 85.06 95 VAL A O 1
ATOM 716 N N . VAL A 1 96 ? -16.913 -1.434 -0.867 1.00 78.25 96 VAL A N 1
ATOM 717 C CA . VAL A 1 96 ? -16.554 -1.342 0.558 1.00 78.25 96 VAL A CA 1
ATOM 718 C C . VAL A 1 96 ? -17.453 -0.339 1.278 1.00 78.25 96 VAL A C 1
ATOM 720 O O . VAL A 1 96 ? -18.004 -0.655 2.330 1.00 78.25 96 VAL A O 1
ATOM 723 N N . THR A 1 97 ? -17.693 0.838 0.695 1.00 76.81 97 THR A N 1
ATOM 724 C CA . THR A 1 97 ? -18.573 1.853 1.301 1.00 76.81 97 THR A CA 1
ATOM 725 C C . THR A 1 97 ? -20.008 1.344 1.434 1.00 76.81 97 THR A C 1
ATOM 727 O O . THR A 1 97 ? -20.665 1.589 2.449 1.00 76.81 97 THR A O 1
ATOM 730 N N . LYS A 1 98 ? -20.509 0.611 0.432 1.00 79.94 98 LYS A N 1
ATOM 731 C CA . LYS A 1 98 ? -21.847 0.010 0.476 1.00 79.94 98 LYS A CA 1
ATOM 732 C C . LYS A 1 98 ? -21.931 -1.090 1.538 1.00 79.94 98 LYS A C 1
ATOM 734 O O . LYS A 1 98 ? -22.885 -1.101 2.310 1.00 79.94 98 LYS A O 1
ATOM 739 N N . ALA A 1 99 ? -20.917 -1.948 1.635 1.00 75.00 99 ALA A N 1
ATOM 740 C CA . ALA A 1 99 ? -20.833 -2.990 2.658 1.00 75.00 99 ALA A CA 1
ATOM 741 C C . ALA A 1 99 ? -20.793 -2.403 4.081 1.00 75.00 99 ALA A C 1
ATOM 743 O O . ALA A 1 99 ? -21.515 -2.867 4.964 1.00 75.00 99 ALA A O 1
ATOM 744 N N . VAL A 1 100 ? -20.024 -1.330 4.295 1.00 74.12 100 VAL A N 1
ATOM 745 C CA . VAL A 1 100 ? -19.949 -0.636 5.592 1.00 74.12 100 VAL A CA 1
ATOM 746 C C . VAL A 1 100 ? -21.301 -0.023 5.974 1.00 74.12 100 VAL A C 1
ATOM 748 O O . VAL A 1 100 ? -21.738 -0.185 7.115 1.00 74.12 100 VAL A O 1
ATOM 751 N N . LYS A 1 101 ? -22.000 0.625 5.028 1.00 72.56 101 LYS A N 1
ATOM 752 C CA . LYS A 1 101 ? -23.322 1.237 5.272 1.00 72.56 101 LYS A CA 1
ATOM 753 C C . LYS A 1 101 ? -24.417 0.221 5.599 1.00 72.56 101 LYS A C 1
ATOM 755 O O . LYS A 1 101 ? -25.294 0.533 6.395 1.00 72.56 101 LYS A O 1
ATOM 760 N N . VAL A 1 102 ? -24.386 -0.964 4.989 1.00 71.38 102 VAL A N 1
ATOM 761 C CA . VAL A 1 102 ? -25.423 -1.991 5.190 1.00 71.38 102 VAL A CA 1
ATOM 762 C C . VAL A 1 102 ? -25.282 -2.694 6.545 1.00 71.38 102 VAL A C 1
ATOM 764 O O . VAL A 1 102 ? -26.294 -3.089 7.116 1.00 71.38 102 VAL A O 1
ATOM 767 N N . LEU A 1 103 ? -24.063 -2.847 7.081 1.00 65.94 103 LEU A N 1
ATOM 768 C CA . LEU A 1 103 ? -23.831 -3.721 8.241 1.00 65.94 103 LEU A CA 1
ATOM 769 C C . LEU A 1 103 ? -23.354 -3.032 9.529 1.00 65.94 103 LEU A C 1
ATOM 771 O O . LEU A 1 103 ? -23.470 -3.645 10.588 1.00 65.94 103 LEU A O 1
ATOM 775 N N . GLY A 1 104 ? -22.845 -1.794 9.494 1.00 66.06 104 GLY A N 1
ATOM 776 C CA . GLY A 1 104 ? -22.668 -0.929 10.678 1.00 66.06 104 GLY A CA 1
ATOM 777 C C . GLY A 1 104 ? -21.817 -1.454 11.855 1.00 66.06 104 GLY A C 1
ATOM 778 O O . GLY A 1 104 ? -21.766 -0.797 12.893 1.00 66.06 104 GLY A O 1
ATOM 779 N N . ARG A 1 105 ? -21.152 -2.616 11.748 1.00 70.00 105 ARG A N 1
ATOM 780 C CA . ARG A 1 105 ? -20.374 -3.242 12.835 1.00 70.00 105 ARG A CA 1
ATOM 781 C C . ARG A 1 105 ? -18.872 -3.251 12.547 1.00 70.00 105 ARG A C 1
ATOM 783 O O . ARG A 1 105 ? -18.434 -3.728 11.504 1.00 70.00 105 ARG A O 1
ATOM 790 N N . ALA A 1 106 ? -18.075 -2.829 13.533 1.00 61.78 106 ALA A N 1
ATOM 791 C CA . ALA A 1 106 ? -16.608 -2.761 13.458 1.00 61.78 106 ALA A CA 1
ATOM 792 C C . ALA A 1 106 ? -15.920 -4.117 13.178 1.00 61.78 106 ALA A C 1
ATOM 794 O O . ALA A 1 106 ? -14.863 -4.154 12.555 1.00 61.78 106 ALA A O 1
ATOM 795 N N . SER A 1 107 ? -16.541 -5.238 13.570 1.00 68.44 107 SER A N 1
ATOM 796 C CA . SER A 1 107 ? -16.015 -6.597 13.349 1.00 68.44 107 SER A CA 1
ATOM 797 C C . SER A 1 107 ? -15.789 -6.936 11.866 1.00 68.44 107 SER A C 1
ATOM 799 O O . SER A 1 107 ? -14.876 -7.694 11.543 1.00 68.44 107 SER A O 1
ATOM 801 N N . ILE A 1 108 ? -16.555 -6.335 10.952 1.00 69.69 108 ILE A N 1
ATOM 802 C CA . ILE A 1 108 ? -16.441 -6.606 9.512 1.00 69.69 108 ILE A CA 1
ATOM 803 C C . ILE A 1 108 ? -15.233 -5.902 8.890 1.00 69.69 108 ILE A C 1
ATOM 805 O O . ILE A 1 108 ? -14.627 -6.448 7.976 1.00 69.69 108 ILE A O 1
ATOM 809 N N . ILE A 1 109 ? -14.823 -4.741 9.410 1.00 70.00 109 ILE A N 1
ATOM 810 C CA . ILE A 1 109 ? -13.609 -4.052 8.944 1.00 70.00 109 ILE A CA 1
ATOM 811 C C . ILE A 1 109 ? -12.393 -4.955 9.179 1.00 70.00 109 ILE A C 1
ATOM 813 O O . ILE A 1 109 ? -11.578 -5.147 8.281 1.00 70.00 109 ILE A O 1
ATOM 817 N N . ILE A 1 110 ? -12.327 -5.585 10.354 1.00 71.50 110 ILE A N 1
ATOM 818 C CA . ILE A 1 110 ? -11.267 -6.534 10.712 1.00 71.50 110 ILE A CA 1
ATOM 819 C C . ILE A 1 110 ? -11.321 -7.770 9.804 1.00 71.50 110 ILE A C 1
ATOM 821 O O . ILE A 1 110 ? -10.283 -8.215 9.324 1.00 71.50 110 ILE A O 1
ATOM 825 N N . PHE A 1 111 ? -12.517 -8.292 9.511 1.00 76.44 111 PHE A N 1
ATOM 826 C CA . PHE A 1 111 ? -12.684 -9.440 8.614 1.00 76.44 111 PHE A CA 1
ATOM 827 C C . PHE A 1 111 ? -12.237 -9.133 7.174 1.00 76.44 111 PHE A C 1
ATOM 829 O O . PHE A 1 111 ? -11.526 -9.928 6.561 1.00 76.44 111 PHE A O 1
ATOM 836 N N . ILE A 1 112 ? -12.586 -7.954 6.646 1.00 76.31 112 ILE A N 1
ATOM 837 C CA . ILE A 1 112 ? -12.157 -7.498 5.316 1.00 76.31 112 ILE A CA 1
ATOM 838 C C . ILE A 1 112 ? -10.633 -7.344 5.279 1.00 76.31 112 ILE A C 1
ATOM 840 O O . ILE A 1 112 ? -9.992 -7.864 4.362 1.00 76.31 112 ILE A O 1
ATOM 844 N N . LEU A 1 113 ? -10.039 -6.702 6.289 1.00 72.19 113 LEU A N 1
ATOM 845 C CA . LEU A 1 113 ? -8.584 -6.562 6.397 1.00 72.19 113 LEU A CA 1
ATOM 846 C C . LEU A 1 113 ? -7.901 -7.934 6.436 1.00 72.19 113 LEU A C 1
ATOM 848 O O . LEU A 1 113 ? -7.020 -8.193 5.621 1.00 72.19 113 LEU A O 1
ATOM 852 N N . ALA A 1 114 ? -8.363 -8.842 7.298 1.00 75.62 114 ALA A N 1
ATOM 853 C CA . ALA A 1 114 ? -7.822 -10.195 7.411 1.00 75.62 114 ALA A CA 1
ATOM 854 C C . ALA A 1 114 ? -7.920 -10.970 6.088 1.00 75.62 114 ALA A C 1
ATOM 856 O O . ALA A 1 114 ? -6.938 -11.572 5.654 1.00 75.62 114 ALA A O 1
ATOM 857 N N . SER A 1 115 ? -9.070 -10.909 5.410 1.00 80.56 115 SER A N 1
ATOM 858 C CA . SER A 1 115 ? -9.256 -11.576 4.116 1.00 80.56 115 SER A CA 1
ATOM 859 C C . SER A 1 115 ? -8.311 -11.029 3.042 1.00 80.56 115 SER A C 1
ATOM 861 O O . SER A 1 115 ? -7.683 -11.804 2.325 1.00 80.56 115 SER A O 1
ATOM 863 N N . THR A 1 116 ? -8.124 -9.707 2.981 1.00 81.06 116 THR A N 1
ATOM 864 C CA . THR A 1 116 ? -7.240 -9.056 2.002 1.00 81.06 116 THR A CA 1
ATOM 865 C C . THR A 1 116 ? -5.780 -9.457 2.217 1.00 81.06 116 THR A C 1
ATOM 867 O O . THR A 1 116 ? -5.063 -9.744 1.255 1.00 81.06 116 THR A O 1
ATOM 870 N N . ILE A 1 117 ? -5.346 -9.540 3.478 1.00 80.31 117 ILE A N 1
ATOM 871 C CA . ILE A 1 117 ? -4.004 -10.008 3.852 1.00 80.31 117 ILE A CA 1
ATOM 872 C C . ILE A 1 117 ? -3.805 -11.451 3.420 1.00 80.31 117 ILE A C 1
ATOM 874 O O . ILE A 1 117 ? -2.789 -11.776 2.810 1.00 80.31 117 ILE A O 1
ATOM 878 N N . LEU A 1 118 ? -4.783 -12.305 3.715 1.00 84.00 118 LEU A N 1
ATOM 879 C CA . LEU A 1 118 ? -4.703 -13.728 3.427 1.00 84.00 118 LEU A CA 1
ATOM 880 C C . LEU A 1 118 ? -4.628 -13.981 1.917 1.00 84.00 118 LEU A C 1
ATOM 882 O O . LEU A 1 118 ? -3.752 -14.712 1.464 1.00 84.00 118 LEU A O 1
ATOM 886 N N . ILE A 1 119 ? -5.469 -13.308 1.128 1.00 86.31 119 ILE A N 1
ATOM 887 C CA . ILE A 1 119 ? -5.440 -13.385 -0.341 1.00 86.31 119 ILE A CA 1
ATOM 888 C C . ILE A 1 119 ? -4.089 -12.900 -0.886 1.00 86.31 119 ILE A C 1
ATOM 890 O O . ILE A 1 119 ? -3.502 -13.552 -1.754 1.00 86.31 119 ILE A O 1
ATOM 894 N N . SER A 1 120 ? -3.567 -11.789 -0.358 1.00 82.94 120 SER A N 1
ATOM 895 C CA . SER A 1 120 ? -2.271 -11.241 -0.781 1.00 82.94 120 SER A CA 1
ATOM 896 C C . SER A 1 120 ? -1.125 -12.206 -0.467 1.00 82.94 120 SER A C 1
ATOM 898 O O . SER A 1 120 ? -0.295 -12.481 -1.334 1.00 82.94 120 SER A O 1
ATOM 900 N N . ALA A 1 121 ? -1.109 -12.776 0.741 1.00 83.31 121 ALA A N 1
ATOM 901 C CA . ALA A 1 121 ? -0.104 -13.741 1.173 1.00 83.31 121 ALA A CA 1
ATOM 902 C C . ALA A 1 121 ? -0.141 -15.026 0.334 1.00 83.31 121 ALA A C 1
ATOM 904 O O . ALA A 1 121 ? 0.906 -15.506 -0.096 1.00 83.31 121 ALA A O 1
ATOM 905 N N . VAL A 1 122 ? -1.336 -15.552 0.046 1.00 89.12 122 VAL A N 1
ATOM 906 C CA . VAL A 1 122 ? -1.506 -16.752 -0.788 1.00 89.12 122 VAL A CA 1
ATOM 907 C C . VAL A 1 122 ? -1.052 -16.492 -2.223 1.00 89.12 122 VAL A C 1
ATOM 909 O O . VAL A 1 122 ? -0.334 -17.312 -2.789 1.00 89.12 122 VAL A O 1
ATOM 912 N N . THR A 1 123 ? -1.411 -15.346 -2.805 1.00 87.62 123 THR A N 1
ATOM 913 C CA . THR A 1 123 ? -1.042 -15.018 -4.192 1.00 87.62 123 THR A CA 1
ATOM 914 C C . THR A 1 123 ? 0.467 -14.815 -4.330 1.00 87.62 123 THR A C 1
ATOM 916 O O . THR A 1 123 ? 1.089 -15.418 -5.201 1.00 87.62 123 THR A O 1
ATOM 919 N N . LEU A 1 124 ? 1.081 -14.021 -3.446 1.00 83.75 124 LEU A N 1
ATOM 920 C CA . LEU A 1 124 ? 2.528 -13.779 -3.470 1.00 83.75 124 LEU A CA 1
ATOM 921 C C . LEU A 1 124 ? 3.326 -15.043 -3.139 1.00 83.75 124 LEU A C 1
ATOM 923 O O . LEU A 1 124 ? 4.314 -15.333 -3.812 1.00 83.75 124 LEU A O 1
ATOM 927 N N . GLY A 1 125 ? 2.880 -15.820 -2.149 1.00 85.81 125 GLY A N 1
ATOM 928 C CA . GLY A 1 125 ? 3.486 -17.104 -1.807 1.00 85.81 125 GLY A CA 1
ATOM 929 C C . GLY A 1 125 ? 3.403 -18.097 -2.965 1.00 85.81 125 GLY A C 1
ATOM 930 O O . GLY A 1 125 ? 4.409 -18.699 -3.331 1.00 85.81 125 GLY A O 1
ATOM 931 N N . GLY A 1 126 ? 2.234 -18.210 -3.601 1.00 88.44 126 GLY A N 1
ATOM 932 C CA . GLY A 1 126 ? 2.018 -19.088 -4.750 1.00 88.44 126 GLY A CA 1
ATOM 933 C C . GLY A 1 126 ? 2.882 -18.715 -5.955 1.00 88.44 126 GLY A C 1
ATOM 934 O O . GLY A 1 126 ? 3.574 -19.574 -6.500 1.00 88.44 126 GLY A O 1
ATOM 935 N N . VAL A 1 127 ? 2.907 -17.433 -6.338 1.00 88.56 127 VAL A N 1
ATOM 936 C CA . VAL A 1 127 ? 3.749 -16.942 -7.445 1.00 88.56 127 VAL A CA 1
ATOM 937 C C . VAL A 1 127 ? 5.235 -17.097 -7.115 1.00 88.56 127 VAL A C 1
ATOM 939 O O . VAL A 1 127 ? 6.011 -17.504 -7.979 1.00 88.56 127 VAL A O 1
ATOM 942 N N . GLY A 1 128 ? 5.637 -16.836 -5.869 1.00 85.44 128 GLY A N 1
ATOM 943 C CA . GLY A 1 128 ? 7.011 -17.027 -5.409 1.00 85.44 128 GLY A CA 1
ATOM 944 C C . GLY A 1 128 ? 7.469 -18.478 -5.546 1.00 85.44 128 GLY A C 1
ATOM 945 O O . GLY A 1 128 ? 8.497 -18.740 -6.168 1.00 85.44 128 GLY A O 1
ATOM 946 N N . VAL A 1 129 ? 6.677 -19.428 -5.041 1.00 88.56 129 VAL A N 1
ATOM 947 C CA . VAL A 1 129 ? 6.979 -20.866 -5.133 1.00 88.56 129 VAL A CA 1
ATOM 948 C C . VAL A 1 129 ? 6.993 -21.338 -6.589 1.00 88.56 129 VAL A C 1
ATOM 950 O O . VAL A 1 129 ? 7.932 -22.022 -6.995 1.00 88.56 129 VAL A O 1
ATOM 953 N N . ALA A 1 130 ? 6.016 -20.929 -7.404 1.00 87.75 130 ALA A N 1
ATOM 954 C CA . ALA A 1 130 ? 5.976 -21.274 -8.826 1.00 87.75 130 ALA A CA 1
ATOM 955 C C . ALA A 1 130 ? 7.206 -20.747 -9.589 1.00 87.75 130 ALA A C 1
ATOM 957 O O . ALA A 1 130 ? 7.769 -21.451 -10.433 1.00 87.75 130 ALA A O 1
ATOM 958 N N . ASN A 1 131 ? 7.662 -19.535 -9.261 1.00 86.25 131 ASN A N 1
ATOM 959 C CA . ASN A 1 131 ? 8.855 -18.941 -9.857 1.00 86.25 131 ASN A CA 1
ATOM 960 C C . ASN A 1 131 ? 10.141 -19.668 -9.427 1.00 86.25 131 ASN A C 1
ATOM 962 O O . ASN A 1 131 ? 11.017 -19.899 -10.257 1.00 86.25 131 ASN A O 1
ATOM 966 N N . ILE A 1 132 ? 10.241 -20.086 -8.158 1.00 84.19 132 ILE A N 1
ATOM 967 C CA . ILE A 1 132 ? 11.383 -20.865 -7.644 1.00 84.19 132 ILE A CA 1
ATOM 968 C C . ILE A 1 132 ? 11.470 -22.224 -8.346 1.00 84.19 132 ILE A C 1
ATOM 970 O O . ILE A 1 132 ? 12.543 -22.607 -8.807 1.00 84.19 132 ILE A O 1
ATOM 974 N N . ILE A 1 133 ? 10.345 -22.933 -8.484 1.00 86.50 133 ILE A N 1
ATOM 975 C CA . ILE A 1 133 ? 10.300 -24.233 -9.171 1.00 86.50 133 ILE A CA 1
ATOM 976 C C . ILE A 1 133 ? 10.664 -24.070 -10.654 1.00 86.50 133 ILE A C 1
ATOM 978 O O . ILE A 1 133 ? 11.461 -24.845 -11.181 1.00 86.50 133 ILE A O 1
ATOM 982 N N . SER A 1 134 ? 10.153 -23.023 -11.310 1.00 83.50 134 SER A N 1
ATOM 983 C CA . SER A 1 134 ? 10.476 -22.727 -12.714 1.00 83.50 134 SER A CA 1
ATOM 984 C C . SER A 1 134 ? 11.963 -22.413 -12.912 1.00 83.50 134 SER A C 1
ATOM 986 O O . SER A 1 134 ? 12.578 -22.908 -13.857 1.00 83.50 134 SER A O 1
ATOM 988 N N . LYS A 1 135 ? 12.575 -21.637 -12.006 1.00 79.38 135 LYS A N 1
ATOM 989 C CA . LYS A 1 135 ? 14.019 -21.351 -12.043 1.00 79.38 135 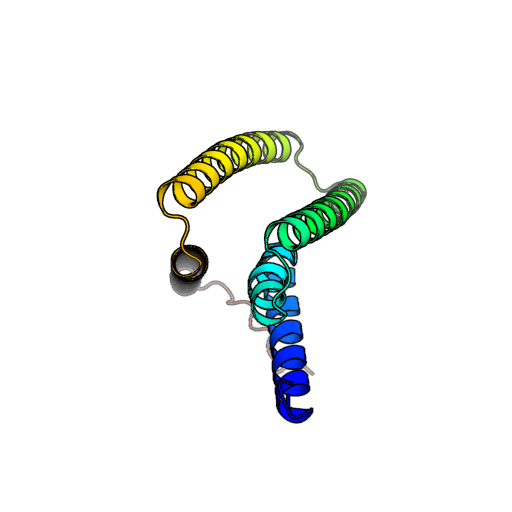LYS A CA 1
ATOM 990 C C . LYS A 1 135 ? 14.878 -22.582 -11.761 1.00 79.38 135 LYS A C 1
ATOM 992 O O . LYS A 1 135 ? 15.918 -22.736 -12.397 1.00 79.38 135 LYS A O 1
ATOM 997 N N . LEU A 1 136 ? 14.427 -23.470 -10.874 1.00 82.81 136 LEU A N 1
ATOM 998 C CA . LEU A 1 136 ? 15.118 -24.723 -10.576 1.00 82.81 136 LEU A CA 1
ATOM 999 C C . LEU A 1 136 ? 15.121 -25.671 -11.787 1.00 82.81 136 LEU A C 1
ATOM 1001 O O . LEU A 1 136 ? 16.148 -26.275 -12.084 1.00 82.81 136 LEU A O 1
ATOM 1005 N N . GLN A 1 137 ? 14.008 -25.755 -12.522 1.00 82.75 137 GLN A N 1
ATOM 1006 C CA . GLN A 1 137 ? 13.893 -26.614 -13.706 1.00 82.75 137 GLN A CA 1
ATOM 1007 C C . GLN A 1 137 ? 14.735 -26.114 -14.891 1.00 82.75 137 GLN A C 1
ATOM 1009 O O . GLN A 1 137 ? 15.265 -26.917 -15.654 1.00 82.75 137 GLN A O 1
ATOM 1014 N N . ASN A 1 138 ? 14.909 -24.796 -15.015 1.00 80.81 138 ASN A N 1
ATOM 1015 C CA . ASN A 1 138 ? 15.739 -24.189 -16.057 1.00 80.81 138 ASN A CA 1
ATOM 1016 C C . ASN A 1 138 ? 17.245 -24.180 -15.720 1.00 80.81 138 ASN A C 1
ATOM 1018 O O . ASN A 1 138 ? 18.020 -23.595 -16.474 1.00 80.81 138 ASN A O 1
ATOM 1022 N N . HIS A 1 139 ? 17.670 -24.803 -14.606 1.00 72.50 139 HIS A N 1
ATOM 1023 C CA . HIS A 1 139 ? 19.058 -24.783 -14.116 1.00 72.50 139 HIS A CA 1
ATOM 1024 C C . HIS A 1 139 ? 19.657 -23.361 -14.029 1.00 72.50 139 HIS A C 1
ATOM 1026 O O . HIS A 1 139 ? 20.870 -23.171 -14.129 1.00 72.50 139 HIS A O 1
ATOM 1032 N N . GLU A 1 140 ? 18.816 -22.342 -13.825 1.00 70.62 140 GLU A N 1
ATOM 1033 C CA . GLU A 1 140 ? 19.283 -20.967 -13.693 1.00 70.62 140 GLU A CA 1
ATOM 1034 C C . GLU A 1 140 ? 19.789 -20.689 -12.278 1.00 70.62 140 GLU A C 1
ATOM 1036 O O . GLU A 1 140 ? 19.246 -21.155 -11.275 1.00 70.62 140 GLU A O 1
ATOM 1041 N N . TYR A 1 141 ? 20.824 -19.855 -12.197 1.00 66.56 141 TYR A N 1
ATOM 1042 C CA . TYR A 1 141 ? 21.399 -19.401 -10.940 1.00 66.56 141 TYR A CA 1
ATOM 1043 C C . TYR A 1 141 ? 20.325 -18.700 -10.084 1.00 66.56 141 TYR A C 1
ATOM 1045 O O . TYR A 1 141 ? 19.763 -17.675 -10.472 1.00 66.56 141 TYR A O 1
ATOM 1053 N N . MET A 1 142 ? 20.040 -19.246 -8.899 1.00 66.62 142 MET A N 1
ATOM 1054 C CA . MET A 1 142 ? 18.956 -18.815 -7.994 1.00 66.62 142 MET A CA 1
ATOM 1055 C C . MET A 1 142 ? 19.247 -17.490 -7.256 1.00 66.62 142 MET A C 1
ATOM 1057 O O . MET A 1 142 ? 18.584 -17.165 -6.277 1.00 66.62 142 MET A O 1
ATOM 1061 N N . GLY A 1 143 ? 20.247 -16.723 -7.701 1.00 65.31 143 GLY A N 1
ATOM 1062 C CA . GLY A 1 143 ? 20.635 -15.448 -7.086 1.00 65.31 143 GLY A CA 1
ATOM 1063 C C . GLY A 1 143 ? 21.372 -15.575 -5.749 1.00 65.31 143 GLY A C 1
ATOM 1064 O O . GLY A 1 143 ? 21.683 -14.558 -5.140 1.00 65.31 143 GLY A O 1
ATOM 1065 N N . PHE A 1 144 ? 21.693 -16.793 -5.299 1.00 63.38 144 PHE A N 1
ATOM 1066 C CA . PHE A 1 144 ? 22.618 -17.000 -4.186 1.00 63.38 144 PHE A CA 1
ATOM 1067 C C . PHE A 1 144 ? 24.026 -16.650 -4.653 1.00 63.38 144 PHE A C 1
ATOM 1069 O O . PHE A 1 144 ? 24.743 -17.481 -5.213 1.00 63.38 144 PHE A O 1
ATOM 1076 N N . GLU A 1 145 ? 24.416 -15.391 -4.476 1.00 62.81 145 GLU A N 1
ATOM 1077 C CA . GLU A 1 145 ? 25.816 -15.006 -4.575 1.00 62.81 145 GLU A CA 1
ATOM 1078 C C . GLU A 1 145 ? 26.636 -15.955 -3.692 1.00 62.81 145 GLU A C 1
ATOM 1080 O O . GLU A 1 145 ? 26.241 -16.291 -2.572 1.00 62.81 145 GLU A O 1
ATOM 1085 N N . ASN A 1 146 ? 27.737 -16.478 -4.231 1.00 52.25 146 ASN A N 1
ATOM 1086 C CA . ASN A 1 146 ? 28.590 -17.380 -3.477 1.00 52.25 146 ASN A CA 1
ATOM 1087 C C . ASN A 1 146 ? 29.150 -16.605 -2.280 1.00 52.25 146 ASN A C 1
ATOM 1089 O O . ASN A 1 146 ? 30.117 -15.864 -2.433 1.00 52.25 146 ASN A O 1
ATOM 1093 N N . PHE A 1 147 ? 28.626 -16.863 -1.078 1.00 60.12 147 PHE A N 1
ATOM 1094 C CA . PHE A 1 147 ? 29.219 -16.436 0.201 1.00 60.12 147 PHE A CA 1
ATOM 1095 C C . PHE A 1 147 ? 30.686 -16.892 0.368 1.00 60.12 147 PHE A C 1
ATOM 1097 O O . PHE A 1 147 ? 31.356 -16.529 1.327 1.00 60.12 147 PHE A O 1
ATOM 1104 N N . CYS A 1 148 ? 31.197 -17.685 -0.578 1.00 63.75 148 CYS A N 1
ATOM 1105 C CA . CYS A 1 148 ? 32.549 -18.206 -0.639 1.00 63.75 148 CYS A CA 1
ATOM 1106 C C . CYS A 1 148 ? 33.450 -17.473 -1.657 1.00 63.75 148 CYS A C 1
ATOM 1108 O O . CYS A 1 148 ? 34.346 -18.088 -2.240 1.00 63.75 148 CYS A O 1
ATOM 1110 N N . ARG A 1 149 ? 33.250 -16.168 -1.892 1.00 58.38 149 ARG A N 1
ATOM 1111 C CA . ARG A 1 149 ? 34.254 -15.330 -2.569 1.00 58.38 149 ARG A CA 1
ATOM 1112 C C . ARG A 1 149 ? 34.502 -14.022 -1.813 1.00 58.38 149 ARG A C 1
ATOM 1114 O O . ARG A 1 149 ? 33.976 -12.991 -2.190 1.00 58.38 149 ARG A O 1
ATOM 1121 N N . ARG A 1 150 ? 35.336 -14.171 -0.776 1.00 48.09 150 ARG A N 1
ATOM 1122 C CA . ARG A 1 150 ? 36.229 -13.206 -0.107 1.00 48.09 150 ARG A CA 1
ATOM 1123 C C . ARG A 1 150 ? 35.724 -11.784 0.135 1.00 48.09 150 ARG A C 1
ATOM 1125 O O . ARG A 1 150 ? 35.672 -11.002 -0.834 1.00 48.09 150 ARG A O 1
#

InterPro domains:
  IPR002781 Transmembrane protein TauE-like, transmembrane domain [PF01925] (14-119)

Organism: Chenopodium quinoa (NCBI:txid63459)

Foldseek 3Di:
DDPPDPVNVVVLVVVLVVVVVVCVVVVVQSLLSLQVVCVVVVHDNVVSNVVSVVSRVVVVVVVVVVVVVVVPDPVVVVVVCVVVVVVVCVVVVVVVVVVCVVPVDPVVVVVVSVVVVVVVCCVCVVVVVVVQVVCVVVVHDPPPDPPPDD

Secondary structure (DSSP, 8-state):
-----HHHHHHHHHHHHHHHHHHHHTT--THHHHHHHHHHTT--HHHHHHHHHHHHHHHHHHHHHHHHHTT---HHHHHHHHHHHHHHHHHHHHHHHHHHHHH--HHHHHHHHHHHHHHHHHHHHHHHHHHHHHHHHTT---S---TT--

Sequence (150 aa):
MTNFKVHQILLYSMCGVIAGMVGGLLGLGGGFIMGPLFLELGIPPQVASATSTFSMIFSSSMSVIQYYILKRFPVPYATYFVLVATLAAFVGQHVVTKAVKVLGRASIIIFILASTILISAVTLGGVGVANIISKLQNHEYMGFENFCRR

Radius of gyration: 19.89 Å; chains: 1; bounding box: 62×39×55 Å